Protein AF-A0A837R718-F1 (afdb_monomer)

InterPro domains:
  IPR000835 MarR-type HTH domain [PF12802] (33-82)
  IPR036388 Winged helix-like DNA-binding domain superfamily [G3DSA:1.10.10.10] (1-85)
  IPR036390 Winged helix DNA-binding domain superfamily [SSF46785] (6-83)

Secondary structure (DSSP, 8-state):
--HHHHHHHHHHHHHHHHHHHHHHHHHHHHHHTT--HHHHHHHHHHHH-SSPPPHHHHHHHTT--HHHHHHHHHHHHHTTS-----

Sequence (86 aa):
MNEDMEFFNRFSHMYLHGFKNLSDMFAEPATEHGITLDEFYILYDIAEAKGKIRLMDIAESHGVTRSAISRLIGRLLRKDYLIPRS

Mean predicted aligned error: 6.22 Å

Solvent-accessible surface area (backbone atoms only — not comparable to full-atom values): 5058 Å² total; per-residue (Å²): 132,65,68,68,57,54,51,50,50,53,49,52,49,53,52,54,51,51,52,48,54,52,53,51,62,63,24,48,68,28,46,78,72,75,37,49,48,71,51,46,53,51,50,49,54,60,71,70,39,96,60,92,78,54,64,61,60,56,11,60,77,70,74,49,51,54,69,56,45,52,53,46,51,53,50,35,42,75,67,68,76,45,78,85,85,126

Structure (mmCIF, N/CA/C/O backbone):
data_AF-A0A837R718-F1
#
_entry.id   AF-A0A837R718-F1
#
loop_
_atom_site.group_PDB
_atom_site.id
_atom_site.type_symbol
_atom_site.label_atom_id
_atom_site.label_alt_id
_atom_site.label_comp_id
_atom_site.label_asym_id
_atom_site.label_entity_id
_atom_site.label_seq_id
_atom_site.pdbx_PDB_ins_code
_atom_site.Cartn_x
_atom_site.Cartn_y
_atom_site.Cartn_z
_atom_site.occupancy
_atom_site.B_iso_or_equiv
_atom_site.auth_seq_id
_atom_site.auth_comp_id
_atom_site.auth_asym_id
_atom_site.auth_atom_id
_atom_site.pdbx_PDB_model_num
ATOM 1 N N . MET A 1 1 ? 25.557 -3.860 -36.208 1.00 61.19 1 MET A N 1
ATOM 2 C CA . MET A 1 1 ? 24.721 -3.684 -35.002 1.00 61.19 1 MET A CA 1
ATOM 3 C C . MET A 1 1 ? 25.427 -4.446 -33.892 1.00 61.19 1 MET A C 1
ATOM 5 O O . MET A 1 1 ? 25.880 -5.543 -34.175 1.00 61.19 1 MET A O 1
ATOM 9 N N . ASN A 1 2 ? 25.685 -3.831 -32.736 1.00 86.06 2 ASN A N 1
ATOM 10 C CA . ASN A 1 2 ? 26.564 -4.411 -31.713 1.00 86.06 2 ASN A CA 1
ATOM 11 C C . ASN A 1 2 ? 25.872 -5.616 -31.039 1.00 86.06 2 ASN A C 1
ATOM 13 O O . ASN A 1 2 ? 24.809 -5.428 -30.449 1.00 86.06 2 ASN A O 1
ATOM 17 N N . GLU A 1 3 ? 26.435 -6.824 -31.144 1.00 87.00 3 GLU A N 1
ATOM 18 C CA . GLU A 1 3 ? 25.877 -8.062 -30.560 1.00 87.00 3 GLU A CA 1
ATOM 19 C C . GLU A 1 3 ? 25.611 -7.926 -29.052 1.00 87.00 3 GLU A C 1
ATOM 21 O O . GLU A 1 3 ? 24.584 -8.402 -28.559 1.00 87.00 3 GLU A O 1
ATOM 26 N N . ASP A 1 4 ? 26.456 -7.174 -28.341 1.00 90.62 4 ASP A N 1
ATOM 27 C CA . ASP A 1 4 ? 26.283 -6.876 -26.915 1.00 90.62 4 ASP A CA 1
ATOM 28 C C . ASP A 1 4 ? 24.970 -6.132 -26.634 1.00 90.62 4 ASP A C 1
ATOM 30 O O . ASP A 1 4 ? 24.283 -6.386 -25.643 1.00 90.62 4 ASP A O 1
ATOM 34 N N . MET A 1 5 ? 24.585 -5.223 -27.533 1.00 92.56 5 MET A N 1
ATOM 35 C CA . MET A 1 5 ? 23.368 -4.426 -27.396 1.00 92.56 5 MET A CA 1
ATOM 36 C C . MET A 1 5 ? 22.116 -5.266 -27.668 1.00 92.56 5 MET A C 1
ATOM 38 O O . MET A 1 5 ? 21.089 -5.071 -27.018 1.00 92.56 5 MET A O 1
ATOM 42 N N . GLU A 1 6 ? 22.192 -6.241 -28.575 1.00 92.06 6 GLU A N 1
ATOM 43 C CA . GLU A 1 6 ? 21.104 -7.203 -28.761 1.00 92.06 6 GLU A CA 1
ATOM 44 C C . GLU A 1 6 ? 20.940 -8.137 -27.560 1.00 92.06 6 GLU A C 1
ATOM 46 O O . GLU A 1 6 ? 19.812 -8.410 -27.144 1.00 92.06 6 GLU A O 1
ATOM 51 N N . PHE A 1 7 ? 22.049 -8.627 -26.998 1.00 90.88 7 PHE A N 1
ATOM 52 C CA . PHE A 1 7 ? 22.016 -9.466 -25.805 1.00 90.88 7 PHE A CA 1
ATOM 53 C C . PHE A 1 7 ? 21.418 -8.711 -24.616 1.00 90.88 7 PHE A C 1
ATOM 55 O O . PHE A 1 7 ? 20.493 -9.217 -23.979 1.00 90.88 7 PHE A O 1
ATOM 62 N N . PHE A 1 8 ? 21.876 -7.479 -24.374 1.00 92.06 8 PHE A N 1
ATOM 63 C CA . PHE A 1 8 ? 21.328 -6.613 -23.335 1.00 92.06 8 PHE A CA 1
ATOM 64 C C . PHE A 1 8 ? 19.821 -6.403 -23.516 1.00 92.06 8 PHE A C 1
ATOM 66 O O . PHE A 1 8 ? 19.059 -6.638 -22.584 1.00 92.06 8 PHE A O 1
ATOM 73 N N . ASN A 1 9 ? 19.366 -6.063 -24.725 1.00 91.81 9 ASN A N 1
ATOM 74 C CA . ASN A 1 9 ? 17.943 -5.857 -24.993 1.00 91.81 9 ASN A CA 1
ATOM 75 C C . ASN A 1 9 ? 17.107 -7.124 -24.759 1.00 91.81 9 ASN A C 1
ATOM 77 O O . ASN A 1 9 ? 16.037 -7.042 -24.155 1.00 91.81 9 ASN A O 1
ATOM 81 N N . ARG A 1 10 ? 17.586 -8.300 -25.189 1.00 90.19 10 ARG A N 1
ATOM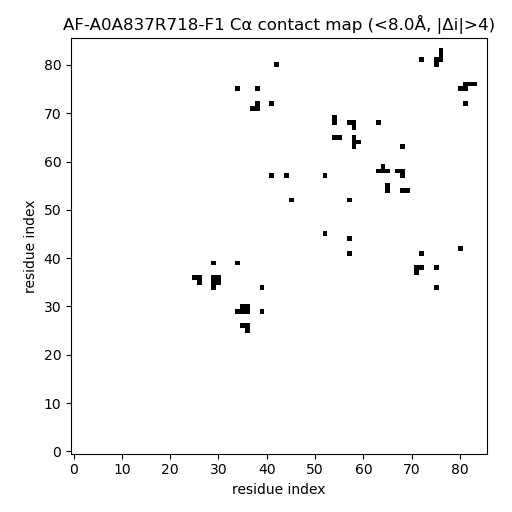 82 C CA . ARG A 1 10 ? 16.898 -9.581 -24.939 1.00 90.19 10 ARG A CA 1
ATOM 83 C C . ARG A 1 10 ? 16.824 -9.900 -23.448 1.00 90.19 10 ARG A C 1
ATOM 85 O O . ARG A 1 10 ? 15.761 -10.288 -22.964 1.00 90.19 10 ARG A O 1
ATOM 92 N N . PHE A 1 11 ? 17.921 -9.703 -22.721 1.00 90.38 11 PHE A N 1
ATOM 93 C CA . PHE A 1 11 ? 17.960 -9.898 -21.275 1.00 90.38 11 PHE A CA 1
ATOM 94 C C . PHE A 1 11 ? 17.014 -8.933 -20.552 1.00 90.38 11 PHE A C 1
ATOM 96 O O . PHE A 1 11 ? 16.177 -9.374 -19.768 1.00 90.38 11 PHE A O 1
ATOM 103 N N . SER A 1 12 ? 17.085 -7.634 -20.853 1.00 89.25 12 SER A N 1
ATOM 104 C CA . SER A 1 12 ? 16.202 -6.621 -20.270 1.00 89.25 12 SER A CA 1
ATOM 105 C C . SER A 1 12 ? 14.737 -6.918 -20.559 1.00 89.25 12 SER A C 1
ATOM 107 O O . SER A 1 12 ? 13.908 -6.796 -19.664 1.00 89.25 12 SER A O 1
ATOM 109 N N . HIS A 1 13 ? 14.409 -7.359 -21.774 1.00 89.56 13 HIS A N 1
ATOM 110 C CA . HIS A 1 13 ? 13.049 -7.749 -22.123 1.00 89.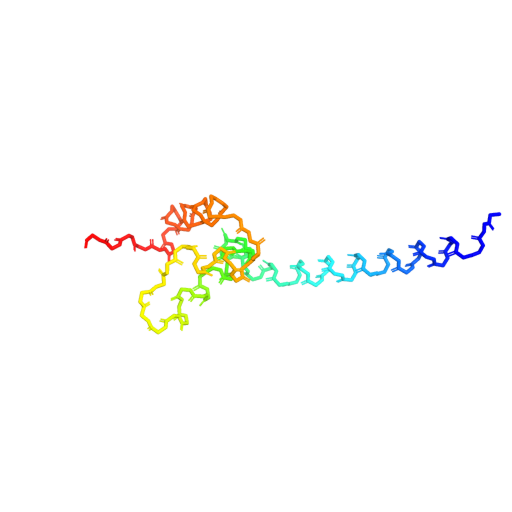56 13 HIS A CA 1
ATOM 111 C C . HIS A 1 13 ? 12.579 -8.945 -21.288 1.00 89.56 13 HIS A C 1
ATOM 113 O O . HIS A 1 13 ? 11.520 -8.873 -20.673 1.00 89.56 13 HIS A O 1
ATOM 119 N N . MET A 1 14 ? 13.381 -10.009 -21.186 1.00 88.38 14 MET A N 1
ATOM 120 C CA . MET A 1 14 ? 13.047 -11.177 -20.365 1.00 88.38 14 MET A CA 1
ATOM 121 C C . MET A 1 14 ? 12.888 -10.811 -18.884 1.00 88.38 14 MET A C 1
ATOM 123 O O . MET A 1 14 ? 11.933 -11.247 -18.247 1.00 88.38 14 MET A O 1
ATOM 127 N N . TYR A 1 15 ? 13.783 -9.980 -18.352 1.00 86.75 15 TYR A N 1
ATOM 128 C CA . TYR A 1 15 ? 13.732 -9.511 -16.971 1.00 86.75 15 TYR A CA 1
ATOM 129 C C . TYR A 1 15 ? 12.470 -8.681 -16.694 1.00 86.75 15 TYR A C 1
ATOM 131 O O . TYR A 1 15 ? 11.731 -8.976 -15.757 1.00 86.75 15 TYR A O 1
ATOM 139 N N . LEU A 1 16 ? 12.179 -7.684 -17.538 1.00 87.81 16 LEU A N 1
ATOM 140 C CA . LEU A 1 16 ? 11.012 -6.812 -17.378 1.00 87.81 16 LEU A CA 1
ATOM 141 C C . LEU A 1 16 ? 9.697 -7.577 -17.561 1.00 87.81 16 LEU A C 1
ATOM 143 O O . LEU A 1 16 ? 8.763 -7.377 -16.786 1.00 87.81 16 LEU A O 1
ATOM 147 N N . HIS A 1 17 ? 9.621 -8.474 -18.549 1.00 86.50 17 HIS A N 1
ATOM 148 C CA . HIS A 1 17 ? 8.440 -9.312 -18.756 1.00 86.50 17 HIS A CA 1
ATOM 149 C C . HIS A 1 17 ? 8.255 -10.333 -17.638 1.00 86.50 17 HIS A C 1
ATOM 151 O O . HIS A 1 17 ? 7.133 -10.520 -17.180 1.00 86.50 17 HIS A O 1
ATOM 157 N N . GLY A 1 18 ? 9.333 -10.956 -17.159 1.00 85.00 18 GLY A N 1
ATOM 158 C CA . GLY A 1 18 ? 9.279 -11.872 -16.023 1.00 85.00 18 GLY A CA 1
ATOM 159 C C . GLY A 1 18 ? 8.764 -11.180 -14.762 1.00 85.00 18 GLY A C 1
ATOM 160 O O . GLY A 1 18 ? 7.847 -11.683 -14.118 1.00 85.00 18 GLY A O 1
ATOM 161 N N . PHE A 1 19 ? 9.290 -9.991 -14.456 1.00 84.12 19 PHE A N 1
ATOM 162 C CA . PHE A 1 19 ? 8.834 -9.198 -13.315 1.00 84.12 19 PHE A CA 1
ATOM 163 C C . PHE A 1 19 ? 7.371 -8.763 -13.458 1.00 84.12 19 PHE A C 1
ATOM 165 O O . PHE A 1 19 ? 6.598 -8.882 -12.510 1.00 84.12 19 PHE A O 1
ATOM 172 N N . LYS A 1 20 ? 6.967 -8.305 -14.648 1.00 81.38 20 LYS A N 1
ATOM 173 C CA . LYS A 1 20 ? 5.581 -7.911 -14.912 1.00 81.38 20 LYS A CA 1
ATOM 174 C C . LYS A 1 20 ? 4.617 -9.085 -14.747 1.00 81.38 20 LYS A C 1
ATOM 176 O O . LYS A 1 20 ? 3.643 -8.951 -14.020 1.00 81.38 20 LYS A O 1
ATOM 181 N N . ASN A 1 21 ? 4.923 -10.234 -15.348 1.00 84.00 21 ASN A N 1
ATOM 182 C CA . ASN A 1 21 ? 4.088 -11.430 -15.234 1.00 84.00 21 ASN A CA 1
ATOM 183 C C . ASN A 1 21 ? 3.935 -11.862 -13.771 1.00 84.00 21 ASN A C 1
ATOM 185 O O . ASN A 1 21 ? 2.842 -12.210 -13.343 1.00 84.00 21 ASN A O 1
ATOM 189 N N . LEU A 1 22 ? 5.017 -11.795 -12.991 1.00 84.06 22 LEU A N 1
ATOM 190 C CA . LEU A 1 22 ? 4.974 -12.102 -11.566 1.00 84.06 22 LEU A CA 1
ATOM 191 C C . LEU A 1 22 ? 4.090 -11.107 -10.793 1.00 84.06 22 LEU A C 1
ATOM 193 O O . LEU A 1 22 ? 3.287 -11.517 -9.960 1.00 84.06 22 LEU A O 1
ATOM 197 N N . SER A 1 23 ? 4.205 -9.809 -11.087 1.00 81.56 23 SER A N 1
ATOM 198 C CA . SER A 1 23 ? 3.348 -8.782 -10.485 1.00 81.56 23 SER A CA 1
ATOM 199 C C . SER A 1 23 ? 1.876 -8.982 -10.841 1.00 81.56 23 SER A C 1
ATOM 201 O O . SER A 1 23 ? 1.023 -8.804 -9.975 1.00 81.56 23 SER A O 1
ATOM 203 N N . ASP A 1 24 ? 1.577 -9.349 -12.088 1.00 85.00 24 ASP A N 1
ATOM 204 C CA . ASP A 1 24 ? 0.211 -9.597 -12.552 1.00 85.00 24 ASP A CA 1
ATOM 205 C C . ASP A 1 24 ? -0.381 -10.826 -11.836 1.00 85.00 24 ASP A C 1
ATOM 207 O O . ASP A 1 24 ? -1.505 -10.765 -11.342 1.00 85.00 24 ASP A O 1
ATOM 211 N N . MET A 1 25 ? 0.408 -11.896 -11.670 1.00 85.62 25 MET A N 1
ATOM 212 C CA . MET A 1 25 ? 0.006 -13.087 -10.909 1.00 85.62 25 MET A CA 1
ATOM 213 C C . MET A 1 25 ? -0.311 -12.775 -9.440 1.00 85.62 25 MET A C 1
ATOM 215 O O . MET A 1 25 ? -1.301 -13.265 -8.905 1.00 85.62 25 MET A O 1
ATOM 219 N N . PHE A 1 26 ? 0.503 -11.958 -8.765 1.00 82.50 26 PHE A N 1
ATOM 220 C CA . PHE A 1 26 ? 0.218 -11.569 -7.379 1.00 82.50 26 PHE A CA 1
ATOM 221 C C . PHE A 1 26 ? -0.964 -10.599 -7.264 1.00 82.50 26 PHE A C 1
ATOM 223 O O . PHE A 1 26 ? -1.640 -10.573 -6.236 1.00 82.50 26 PHE A O 1
ATOM 230 N N . ALA A 1 27 ? -1.223 -9.802 -8.301 1.00 86.44 27 ALA A N 1
ATOM 231 C CA . ALA A 1 27 ? -2.334 -8.861 -8.330 1.00 86.44 27 ALA A CA 1
ATOM 232 C C . ALA A 1 27 ? -3.687 -9.527 -8.618 1.00 86.44 27 ALA A C 1
ATOM 234 O O . ALA A 1 27 ? -4.713 -8.956 -8.247 1.00 86.44 27 ALA A O 1
ATOM 235 N N . GLU A 1 28 ? -3.714 -10.695 -9.263 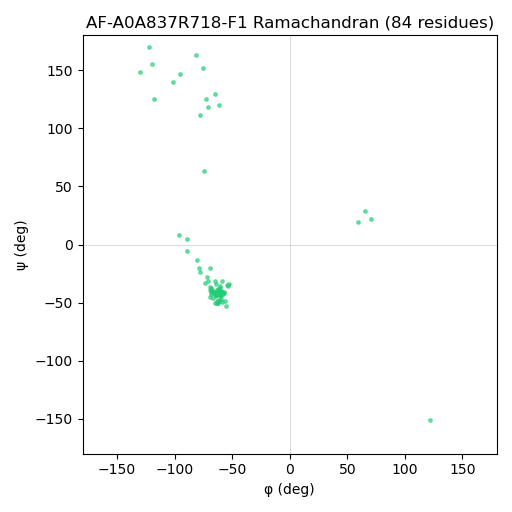1.00 87.06 28 GLU A N 1
ATOM 236 C CA . GLU A 1 28 ? -4.948 -11.384 -9.659 1.00 87.06 28 GLU A CA 1
ATOM 237 C C . GLU A 1 28 ? -5.902 -11.623 -8.468 1.00 87.06 28 GLU A C 1
ATOM 239 O O . GLU A 1 28 ? -7.017 -11.095 -8.516 1.00 87.06 28 GLU A O 1
ATOM 244 N N . PRO A 1 29 ? -5.482 -12.231 -7.337 1.00 84.62 29 PRO A N 1
ATOM 245 C CA . PRO A 1 29 ? -6.370 -12.411 -6.184 1.00 84.62 29 PRO A CA 1
ATOM 246 C C . PRO A 1 29 ? -6.840 -11.082 -5.579 1.00 84.62 29 PRO A C 1
ATOM 248 O O . PRO A 1 29 ? -7.994 -10.929 -5.188 1.00 84.62 29 PRO A O 1
ATOM 251 N N . ALA A 1 30 ? -5.959 -10.079 -5.519 1.00 86.69 30 ALA A N 1
ATOM 252 C CA . ALA A 1 30 ? -6.309 -8.754 -5.006 1.00 86.69 30 ALA A CA 1
ATOM 253 C C . ALA A 1 30 ? -7.388 -8.088 -5.885 1.00 86.69 30 ALA A C 1
ATOM 255 O O . ALA A 1 30 ? -8.332 -7.472 -5.379 1.00 86.69 30 ALA A O 1
ATOM 256 N N . THR A 1 31 ? -7.281 -8.276 -7.201 1.00 88.62 31 THR A N 1
ATOM 257 C CA . THR A 1 31 ? -8.200 -7.724 -8.198 1.00 88.62 31 THR A CA 1
ATOM 258 C C . THR A 1 31 ? -9.585 -8.360 -8.102 1.00 88.62 31 THR A C 1
ATOM 260 O O . THR A 1 31 ? -10.576 -7.636 -8.207 1.00 88.62 31 THR A O 1
ATOM 263 N N . GLU A 1 32 ? -9.682 -9.664 -7.816 1.00 91.00 32 GLU A N 1
ATOM 264 C CA . GLU A 1 32 ? -10.963 -10.343 -7.537 1.00 91.00 32 GLU A CA 1
ATOM 265 C C . GLU A 1 32 ? -11.703 -9.723 -6.341 1.00 91.00 32 GLU A C 1
ATOM 267 O O . GLU A 1 32 ? -12.931 -9.640 -6.323 1.00 91.00 32 GLU A O 1
ATOM 272 N N . HIS A 1 33 ? -10.950 -9.203 -5.371 1.00 90.75 33 HIS A N 1
ATOM 273 C CA . HIS A 1 33 ? -11.462 -8.481 -4.209 1.00 90.75 33 HIS A CA 1
ATOM 274 C C . HIS A 1 33 ? -11.615 -6.963 -4.443 1.00 90.75 33 HIS A C 1
ATOM 276 O O . HIS A 1 33 ? -11.970 -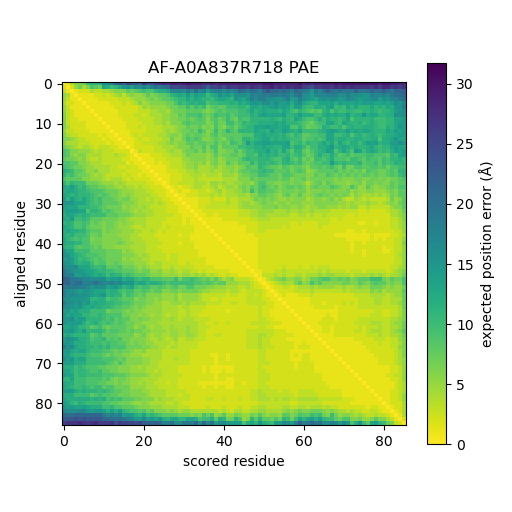6.206 -3.533 1.00 90.75 33 HIS A O 1
ATOM 282 N N . GLY A 1 34 ? -11.379 -6.482 -5.666 1.00 92.44 34 GLY A N 1
ATOM 283 C CA . GLY A 1 34 ? -11.526 -5.074 -6.031 1.00 92.44 34 GLY A CA 1
ATOM 284 C C . GLY A 1 34 ? -10.466 -4.155 -5.418 1.00 92.44 34 GLY A C 1
ATOM 285 O O . GLY A 1 34 ? -10.695 -2.946 -5.303 1.00 92.44 34 GLY A O 1
ATOM 286 N N . ILE A 1 35 ? -9.312 -4.691 -5.012 1.00 94.00 35 ILE A N 1
ATOM 287 C CA . ILE A 1 35 ? -8.177 -3.940 -4.460 1.00 94.00 35 ILE A CA 1
ATOM 288 C C . ILE A 1 35 ? -6.918 -4.128 -5.310 1.00 94.00 35 ILE A C 1
ATOM 290 O O . ILE A 1 35 ? -6.782 -5.094 -6.051 1.00 94.00 35 ILE A O 1
ATOM 294 N N . THR A 1 36 ? -5.993 -3.172 -5.253 1.00 92.94 36 THR A N 1
ATOM 295 C CA . THR A 1 36 ? -4.692 -3.314 -5.928 1.00 92.94 36 THR A CA 1
ATOM 296 C C . THR A 1 36 ? -3.730 -4.148 -5.084 1.00 92.94 36 THR A C 1
ATOM 298 O O . THR A 1 36 ? -3.905 -4.265 -3.873 1.00 92.94 36 THR A O 1
ATOM 301 N N . LEU A 1 37 ? -2.657 -4.661 -5.690 1.00 90.19 37 LEU A N 1
ATOM 302 C CA . LEU A 1 37 ? -1.609 -5.373 -4.951 1.00 90.19 37 LEU A CA 1
ATOM 303 C C . LEU A 1 37 ? -0.990 -4.507 -3.830 1.00 90.19 37 LEU A C 1
ATOM 305 O O . LEU A 1 37 ? -0.836 -4.971 -2.705 1.00 90.19 37 LEU A O 1
ATOM 309 N N . ASP A 1 38 ? -0.749 -3.218 -4.091 1.00 91.56 38 ASP A N 1
ATOM 310 C CA . ASP A 1 38 ? -0.281 -2.273 -3.060 1.00 91.56 38 ASP A CA 1
ATOM 311 C C . ASP A 1 38 ? -1.278 -2.111 -1.899 1.00 91.56 38 ASP A C 1
ATOM 313 O O . ASP A 1 38 ? -0.892 -1.983 -0.739 1.00 91.56 38 ASP A O 1
ATOM 317 N N . GLU A 1 39 ? -2.581 -2.101 -2.199 1.00 94.19 39 GLU A N 1
ATOM 318 C CA . GLU A 1 39 ? -3.631 -2.022 -1.181 1.00 94.19 39 GLU A CA 1
ATOM 319 C C . GLU A 1 39 ? -3.666 -3.300 -0.340 1.00 94.19 39 GLU A C 1
ATOM 321 O O . GLU A 1 39 ? -3.804 -3.219 0.879 1.00 94.19 39 GLU A O 1
ATOM 326 N N . PHE A 1 40 ? -3.477 -4.461 -0.972 1.00 93.62 40 PHE A N 1
ATOM 327 C CA . PHE A 1 40 ? -3.373 -5.746 -0.291 1.00 93.62 40 PHE A CA 1
ATOM 328 C C . PHE A 1 40 ? -2.184 -5.793 0.675 1.00 93.62 40 PHE A C 1
ATOM 330 O O . PHE A 1 40 ? -2.371 -6.137 1.840 1.00 93.62 40 PHE A O 1
ATOM 337 N N . TYR A 1 41 ? -0.982 -5.396 0.247 1.00 92.06 41 TYR A N 1
ATOM 338 C CA . TYR A 1 41 ? 0.179 -5.415 1.141 1.00 92.06 41 TYR A CA 1
ATOM 339 C C . TYR A 1 41 ? 0.026 -4.458 2.329 1.00 92.06 41 TYR A C 1
ATOM 341 O O . TYR A 1 41 ? 0.437 -4.784 3.438 1.00 92.06 41 TYR A O 1
ATOM 349 N N . ILE A 1 42 ? -0.634 -3.312 2.141 1.00 93.69 42 ILE A N 1
ATOM 350 C CA . ILE A 1 42 ? -0.957 -2.415 3.258 1.00 93.69 42 ILE A CA 1
ATOM 351 C C . ILE A 1 42 ? -1.942 -3.071 4.234 1.00 93.69 42 ILE A C 1
ATOM 353 O O . ILE A 1 42 ? -1.782 -2.928 5.446 1.00 93.69 42 ILE A O 1
ATOM 357 N N . LEU A 1 43 ? -2.958 -3.787 3.738 1.00 93.19 43 LEU A N 1
ATOM 358 C CA . LEU A 1 43 ? -3.872 -4.540 4.603 1.00 93.19 43 LEU A CA 1
ATOM 359 C C . LEU A 1 4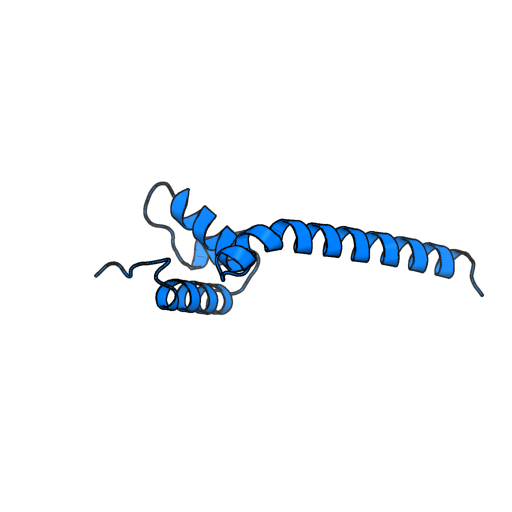3 ? -3.138 -5.636 5.378 1.00 93.19 43 LEU A C 1
ATOM 361 O O . LEU A 1 43 ? -3.385 -5.788 6.572 1.00 93.19 43 LEU A O 1
ATOM 365 N N . TYR A 1 44 ? -2.225 -6.350 4.720 1.00 92.44 44 TYR A N 1
ATOM 366 C CA . TYR A 1 44 ? -1.384 -7.365 5.348 1.00 92.44 44 TYR A CA 1
ATOM 367 C C . TYR A 1 44 ? -0.541 -6.773 6.488 1.00 92.44 44 TYR A C 1
ATOM 369 O O . TYR A 1 44 ? -0.601 -7.271 7.609 1.00 92.44 44 TYR A O 1
ATOM 377 N N . ASP A 1 45 ? 0.149 -5.653 6.253 1.00 92.56 45 ASP A N 1
ATOM 378 C CA . ASP A 1 45 ? 0.951 -4.979 7.283 1.00 92.56 45 ASP A CA 1
ATOM 379 C C . ASP A 1 45 ? 0.111 -4.533 8.486 1.00 92.56 45 ASP A C 1
ATOM 381 O O . ASP A 1 45 ? 0.542 -4.640 9.635 1.00 92.56 45 ASP A O 1
ATOM 385 N N . ILE A 1 46 ? -1.100 -4.026 8.236 1.00 91.38 46 ILE A N 1
ATOM 386 C CA . ILE A 1 46 ? -2.025 -3.612 9.297 1.00 91.38 46 ILE A CA 1
ATOM 387 C C . ILE A 1 46 ? -2.525 -4.824 10.092 1.00 91.38 46 ILE A C 1
ATOM 389 O O . ILE A 1 46 ? -2.646 -4.727 11.313 1.00 91.38 46 ILE A O 1
ATOM 393 N N . ALA A 1 47 ? -2.815 -5.943 9.425 1.00 91.38 47 ALA A N 1
ATOM 394 C CA . ALA A 1 47 ? -3.299 -7.166 10.061 1.00 91.38 47 ALA A CA 1
ATOM 395 C C . ALA A 1 47 ? -2.218 -7.849 10.919 1.00 91.38 47 ALA A C 1
ATOM 397 O O . ALA A 1 47 ? -2.514 -8.310 12.021 1.00 91.38 47 ALA A O 1
ATOM 398 N N . GLU A 1 48 ? -0.969 -7.860 10.449 1.00 92.94 48 GLU A N 1
ATOM 399 C CA . GLU A 1 48 ? 0.177 -8.457 11.150 1.00 92.94 48 GLU A CA 1
ATOM 400 C C . GLU A 1 48 ? 0.761 -7.553 12.249 1.00 92.94 48 GLU A C 1
ATOM 402 O O . GLU A 1 48 ? 1.554 -7.995 13.093 1.00 92.94 48 GLU A O 1
ATOM 407 N N . ALA A 1 49 ? 0.382 -6.272 12.280 1.00 89.75 49 ALA A N 1
ATOM 408 C CA . ALA A 1 49 ? 0.867 -5.338 13.281 1.00 89.75 49 ALA A CA 1
ATOM 409 C C . ALA A 1 49 ? 0.471 -5.784 14.700 1.00 89.75 49 ALA A C 1
ATOM 411 O O . ALA A 1 49 ? -0.702 -5.825 15.077 1.00 89.75 49 ALA A O 1
ATOM 412 N N . LYS A 1 50 ? 1.474 -6.023 15.555 1.00 83.81 50 LYS A N 1
ATOM 413 C CA . LYS A 1 50 ? 1.291 -6.266 16.997 1.00 83.81 50 LYS A CA 1
ATOM 414 C C . LYS A 1 50 ? 0.957 -4.961 17.732 1.00 83.81 50 LYS A C 1
ATOM 416 O O . LYS A 1 50 ? 1.725 -4.490 18.568 1.00 83.81 50 LYS A O 1
ATOM 421 N N . GLY A 1 51 ? -0.179 -4.348 17.401 1.00 83.00 51 GLY A N 1
ATOM 422 C CA . GLY A 1 51 ? -0.671 -3.112 18.005 1.00 83.00 51 GLY A CA 1
ATOM 423 C C . GLY A 1 51 ? -0.895 -1.985 16.998 1.00 83.00 51 GLY A C 1
ATOM 424 O O . GLY A 1 51 ? -1.240 -2.206 15.844 1.00 83.00 51 GLY A O 1
ATOM 425 N N . LYS A 1 52 ? -0.759 -0.736 17.458 1.00 83.81 52 LYS A N 1
ATOM 426 C CA . LYS A 1 52 ? -0.961 0.438 16.598 1.00 83.81 52 LYS A CA 1
ATOM 427 C C . LYS A 1 52 ? 0.217 0.580 15.634 1.00 83.81 52 LYS A C 1
ATOM 429 O O . LYS A 1 52 ? 1.348 0.718 16.085 1.00 83.81 52 LYS A O 1
ATOM 434 N N . ILE A 1 53 ? -0.073 0.646 14.341 1.00 87.56 53 ILE A N 1
ATOM 435 C CA . ILE A 1 53 ? 0.897 0.973 13.293 1.00 87.56 53 ILE A CA 1
ATOM 436 C C . ILE A 1 53 ? 0.736 2.436 12.865 1.00 87.56 53 ILE A C 1
ATOM 438 O O . ILE A 1 53 ? -0.387 2.947 12.792 1.00 87.56 53 ILE A O 1
ATOM 442 N N . ARG A 1 54 ? 1.840 3.153 12.615 1.00 89.44 54 ARG A N 1
ATOM 443 C CA . ARG A 1 54 ? 1.779 4.534 12.112 1.00 89.44 54 ARG A CA 1
ATOM 444 C C . ARG A 1 54 ? 1.909 4.532 10.594 1.00 89.44 54 ARG A C 1
ATOM 446 O O . ARG A 1 54 ? 2.691 3.785 10.024 1.00 89.44 54 ARG A O 1
ATOM 453 N N . LEU A 1 55 ? 1.226 5.475 9.946 1.00 89.62 55 LEU A N 1
ATOM 454 C CA . LEU A 1 55 ? 1.319 5.705 8.495 1.00 89.62 55 LEU A CA 1
ATOM 455 C C . LEU A 1 55 ? 2.760 5.887 7.992 1.00 89.62 55 LEU A C 1
ATOM 457 O O . LEU A 1 55 ? 3.059 5.520 6.863 1.00 89.62 55 LEU A O 1
ATOM 461 N N . MET A 1 56 ? 3.626 6.498 8.806 1.00 91.25 56 MET A N 1
ATOM 462 C CA . MET A 1 56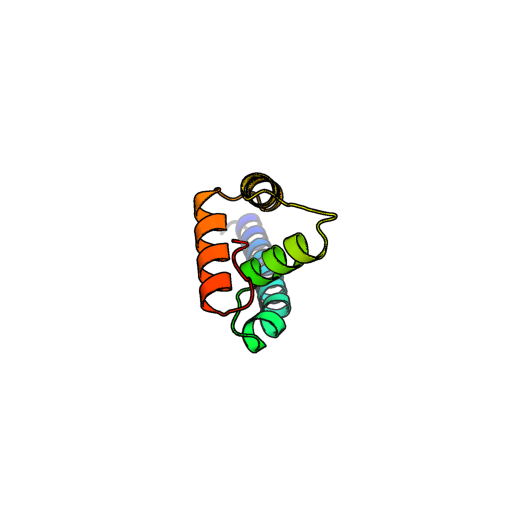 ? 5.036 6.703 8.460 1.00 91.25 56 MET A CA 1
ATOM 463 C C . MET A 1 56 ? 5.823 5.393 8.439 1.00 91.25 56 MET A C 1
ATOM 465 O O . MET A 1 56 ? 6.662 5.236 7.565 1.00 91.25 56 MET A O 1
ATOM 469 N N . ASP A 1 57 ? 5.513 4.461 9.344 1.00 91.62 57 ASP A N 1
ATOM 470 C CA . ASP A 1 57 ? 6.204 3.171 9.418 1.00 91.62 57 ASP A CA 1
ATOM 471 C C . ASP A 1 57 ? 5.876 2.328 8.169 1.00 91.62 57 ASP A C 1
ATOM 473 O O . ASP A 1 57 ? 6.766 1.742 7.564 1.00 91.62 57 ASP A O 1
ATOM 477 N N . ILE A 1 58 ? 4.612 2.367 7.718 1.00 93.00 58 ILE A N 1
ATOM 478 C CA . ILE A 1 58 ? 4.171 1.731 6.460 1.00 93.00 58 ILE A CA 1
ATOM 479 C C . ILE A 1 58 ? 4.822 2.412 5.245 1.00 93.00 58 ILE A C 1
ATOM 481 O O . ILE A 1 58 ? 5.227 1.763 4.290 1.00 93.00 58 ILE A O 1
ATOM 485 N N . ALA A 1 59 ? 4.929 3.743 5.247 1.00 93.88 59 ALA A N 1
ATOM 486 C CA . ALA A 1 59 ? 5.545 4.460 4.130 1.00 93.88 59 ALA A CA 1
ATOM 487 C C . ALA A 1 59 ? 7.024 4.085 3.954 1.00 93.88 59 ALA A C 1
ATOM 489 O O . ALA A 1 59 ? 7.476 3.884 2.827 1.00 93.88 59 ALA A O 1
ATOM 490 N N . GLU A 1 60 ? 7.751 3.962 5.065 1.00 93.19 60 GLU A N 1
ATOM 491 C CA . GLU A 1 60 ? 9.158 3.571 5.076 1.00 93.19 60 GLU A CA 1
ATOM 492 C C . GLU A 1 60 ? 9.358 2.126 4.599 1.00 93.19 60 GLU A C 1
ATOM 494 O O . GLU A 1 60 ? 10.198 1.903 3.728 1.00 93.19 60 GLU A O 1
ATOM 499 N N . SER A 1 61 ? 8.554 1.164 5.075 1.00 90.75 61 SER A N 1
ATOM 500 C CA . SER A 1 61 ? 8.686 -0.243 4.660 1.00 90.75 61 SER A CA 1
ATOM 501 C C . SER A 1 61 ? 8.378 -0.475 3.177 1.00 90.75 61 SER A C 1
ATOM 503 O O . SER A 1 61 ? 8.992 -1.337 2.552 1.00 90.75 61 SER A O 1
ATOM 505 N N . HIS A 1 62 ? 7.478 0.320 2.594 1.00 91.31 62 HIS A N 1
ATOM 506 C CA . HIS A 1 62 ? 7.114 0.248 1.173 1.00 91.31 62 HIS A CA 1
ATOM 507 C C . HIS A 1 62 ? 7.987 1.126 0.266 1.00 91.31 62 HIS A C 1
ATOM 509 O O . HIS A 1 62 ? 7.825 1.097 -0.952 1.00 91.31 62 HIS A O 1
ATOM 515 N N . GLY A 1 63 ? 8.895 1.937 0.823 1.00 92.81 63 GLY A N 1
ATOM 516 C CA . GLY A 1 63 ? 9.744 2.841 0.039 1.00 92.81 63 GLY A CA 1
ATOM 517 C C . GLY A 1 63 ? 8.966 3.946 -0.689 1.00 92.81 63 GLY A C 1
ATOM 518 O O . GLY A 1 63 ? 9.386 4.418 -1.747 1.00 92.81 63 GLY A O 1
ATOM 519 N N . VAL A 1 64 ? 7.822 4.366 -0.143 1.00 93.31 64 VAL A N 1
ATOM 520 C CA . VAL A 1 64 ? 6.927 5.363 -0.748 1.00 93.31 64 VAL A CA 1
ATOM 521 C C . VAL A 1 64 ? 6.703 6.560 0.172 1.00 93.31 64 VAL A C 1
ATOM 523 O O . VAL A 1 64 ? 7.067 6.588 1.343 1.00 93.31 64 VAL A O 1
ATOM 526 N N . THR A 1 65 ? 6.073 7.606 -0.359 1.00 96.00 65 THR A N 1
ATOM 527 C CA . THR A 1 65 ? 5.766 8.799 0.435 1.00 96.00 65 THR A CA 1
ATOM 528 C C . THR A 1 65 ? 4.587 8.566 1.382 1.00 96.00 65 THR A C 1
ATOM 530 O O . THR A 1 65 ? 3.629 7.856 1.066 1.00 96.00 65 THR A O 1
ATOM 533 N N . ARG A 1 66 ? 4.570 9.286 2.512 1.00 94.88 66 ARG A N 1
AT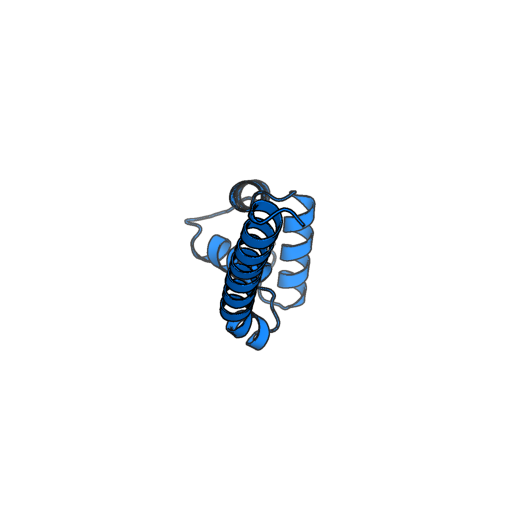OM 534 C CA . ARG A 1 66 ? 3.412 9.314 3.424 1.00 94.88 66 ARG A CA 1
ATOM 535 C C . ARG A 1 66 ? 2.109 9.696 2.709 1.00 94.88 66 ARG A C 1
ATOM 537 O O . ARG A 1 66 ? 1.044 9.194 3.059 1.00 94.88 66 ARG A O 1
ATOM 544 N N . SER A 1 67 ? 2.166 10.590 1.717 1.00 95.88 67 SER A N 1
ATOM 545 C CA . SER A 1 67 ? 0.985 11.001 0.946 1.00 95.88 67 SER A CA 1
ATOM 546 C C . SER A 1 67 ? 0.474 9.891 0.019 1.00 95.88 67 SER A C 1
ATOM 548 O O . SER A 1 67 ? -0.738 9.785 -0.174 1.00 95.88 67 SER A O 1
ATOM 550 N N . ALA A 1 68 ? 1.356 9.032 -0.504 1.00 94.62 68 ALA A N 1
ATOM 551 C CA . ALA A 1 68 ? 0.967 7.832 -1.242 1.00 94.62 68 ALA A CA 1
ATOM 552 C C . ALA A 1 68 ? 0.231 6.832 -0.336 1.00 94.62 68 ALA A C 1
ATOM 554 O O . ALA 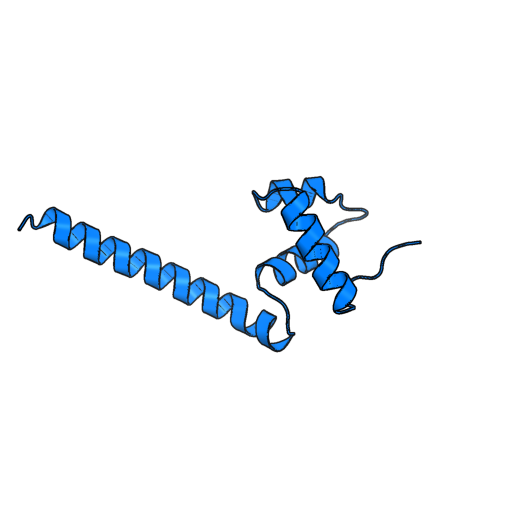A 1 68 ? -0.894 6.454 -0.668 1.00 94.62 68 ALA A O 1
ATOM 555 N N . ILE A 1 69 ? 0.790 6.508 0.839 1.00 95.81 69 ILE A N 1
ATOM 556 C CA . ILE A 1 69 ? 0.121 5.639 1.824 1.00 95.81 69 ILE A CA 1
ATOM 557 C C . ILE A 1 69 ? -1.216 6.234 2.270 1.00 95.81 69 ILE A C 1
ATOM 559 O O . ILE A 1 69 ? -2.224 5.540 2.282 1.00 95.81 69 ILE A O 1
ATOM 563 N N . SER A 1 70 ? -1.274 7.535 2.565 1.00 95.00 70 SER A N 1
ATOM 564 C CA . SER A 1 70 ? -2.529 8.202 2.943 1.00 95.00 70 SER A CA 1
ATOM 565 C C . SER A 1 70 ? -3.617 8.044 1.871 1.00 95.00 70 SER A C 1
ATOM 567 O O . SER A 1 70 ? -4.772 7.747 2.179 1.00 95.00 70 SER A O 1
ATOM 569 N N . ARG A 1 71 ? -3.251 8.170 0.588 1.00 95.75 71 ARG A N 1
ATOM 570 C CA . ARG A 1 71 ? -4.178 7.956 -0.531 1.00 95.75 71 ARG A CA 1
ATOM 571 C C . ARG A 1 71 ? -4.664 6.504 -0.608 1.00 95.75 71 ARG A C 1
ATOM 573 O O . ARG A 1 71 ? -5.853 6.298 -0.852 1.00 95.75 71 ARG A O 1
ATOM 580 N N . LEU A 1 72 ? -3.767 5.536 -0.415 1.00 95.25 72 LEU A N 1
ATOM 581 C CA . LEU A 1 72 ? -4.069 4.100 -0.392 1.00 95.25 72 LEU A CA 1
ATOM 582 C C . LEU A 1 72 ? -5.027 3.749 0.757 1.00 95.25 72 LEU A C 1
ATOM 584 O O . LEU A 1 72 ? -6.099 3.201 0.514 1.00 95.25 72 LEU A O 1
ATOM 588 N N . ILE A 1 73 ? -4.718 4.185 1.980 1.00 94.62 73 ILE A N 1
ATOM 589 C CA . ILE A 1 73 ? -5.588 4.029 3.156 1.00 94.62 73 ILE A CA 1
ATOM 590 C C . ILE A 1 73 ? -6.956 4.672 2.920 1.00 94.62 73 ILE A C 1
ATOM 592 O O . ILE A 1 73 ? -7.984 4.070 3.209 1.00 94.62 73 ILE A O 1
ATOM 596 N N . GLY A 1 74 ? -6.997 5.869 2.328 1.00 95.19 74 GLY A N 1
ATOM 597 C CA . GLY A 1 74 ? -8.253 6.529 1.977 1.00 95.19 74 GLY A CA 1
ATOM 598 C C . GLY A 1 74 ? -9.107 5.730 0.986 1.00 95.19 74 GLY A C 1
ATOM 599 O O . GLY A 1 74 ? -10.331 5.761 1.085 1.00 95.19 74 GLY A O 1
ATOM 600 N N . ARG A 1 75 ? -8.494 5.018 0.030 1.00 95.69 75 ARG A N 1
ATOM 601 C CA . ARG A 1 75 ? -9.219 4.107 -0.870 1.00 95.69 75 ARG A CA 1
ATOM 602 C C . ARG A 1 75 ? -9.742 2.886 -0.123 1.00 95.69 75 ARG A C 1
ATOM 604 O O . ARG A 1 75 ? -10.907 2.561 -0.301 1.00 95.69 75 ARG A O 1
ATOM 611 N N . LEU A 1 76 ? -8.925 2.2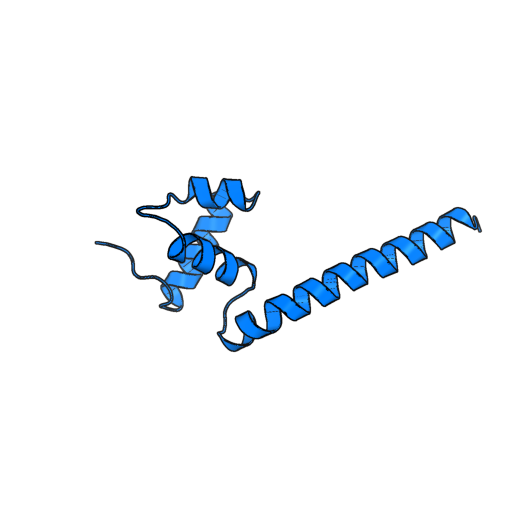74 0.731 1.00 95.38 76 LEU A N 1
ATOM 612 C CA . LEU A 1 76 ? -9.316 1.123 1.549 1.00 95.38 76 LEU A CA 1
ATOM 613 C C . LEU A 1 76 ? -10.474 1.444 2.508 1.00 95.38 76 LEU A C 1
ATOM 615 O O . LEU A 1 76 ? -11.407 0.657 2.607 1.00 95.38 76 LEU A O 1
ATOM 619 N N . LEU A 1 77 ? -10.466 2.626 3.134 1.00 94.75 77 LEU A N 1
ATOM 620 C CA . LEU A 1 77 ? -11.581 3.127 3.950 1.00 94.75 77 LEU A CA 1
ATOM 621 C C . LEU A 1 77 ? -12.872 3.276 3.131 1.00 94.75 77 LEU A C 1
ATOM 623 O O . LEU A 1 77 ? -13.936 2.898 3.595 1.00 94.75 77 LEU A O 1
ATOM 627 N N . ARG A 1 78 ? -12.793 3.805 1.900 1.00 95.31 78 ARG A N 1
ATOM 628 C CA . ARG A 1 78 ? -13.966 3.940 1.008 1.00 95.31 78 ARG A CA 1
ATOM 629 C C . ARG A 1 78 ? -14.504 2.609 0.487 1.00 95.31 78 ARG A C 1
ATOM 631 O O . ARG A 1 78 ? -15.625 2.575 -0.001 1.00 95.31 78 ARG A O 1
ATOM 638 N N . LYS A 1 79 ? -13.678 1.567 0.515 1.00 94.75 79 LYS A N 1
ATOM 639 C CA . LYS A 1 79 ? -14.031 0.199 0.131 1.00 94.75 79 LYS A CA 1
ATOM 640 C C . LYS A 1 79 ? -14.420 -0.656 1.349 1.00 94.75 79 LYS A C 1
ATOM 642 O O . LYS A 1 79 ? -14.518 -1.866 1.210 1.00 94.75 79 LYS A O 1
ATOM 647 N N . ASP A 1 80 ? -14.563 -0.046 2.529 1.00 94.06 80 ASP A N 1
ATOM 648 C CA . ASP A 1 80 ? -14.916 -0.700 3.797 1.00 94.06 80 ASP A CA 1
ATOM 649 C C . ASP A 1 80 ? -13.941 -1.799 4.272 1.00 94.06 80 ASP A C 1
ATOM 651 O O . ASP A 1 80 ? -14.266 -2.603 5.142 1.00 94.06 80 ASP A O 1
ATOM 655 N N . TYR A 1 81 ? -12.702 -1.804 3.765 1.00 93.62 81 TYR A N 1
ATOM 656 C CA . TYR A 1 81 ? -11.643 -2.711 4.236 1.00 93.62 81 TYR A CA 1
ATOM 657 C C . TYR A 1 81 ? -10.998 -2.254 5.546 1.00 93.62 81 TYR A C 1
ATOM 659 O O . TYR A 1 81 ? -10.347 -3.036 6.234 1.00 93.62 81 TYR A O 1
ATOM 667 N N . LEU A 1 82 ? -11.138 -0.972 5.881 1.00 90.69 82 LEU A N 1
ATOM 668 C CA . LEU A 1 82 ? -10.633 -0.378 7.111 1.00 90.69 82 LEU A CA 1
ATOM 669 C C . LEU A 1 82 ? -11.757 0.407 7.776 1.00 90.69 82 LEU A C 1
ATOM 671 O O . LEU A 1 82 ? -12.585 1.011 7.100 1.00 90.69 82 LEU A O 1
ATOM 675 N N . ILE A 1 83 ? -11.733 0.461 9.106 1.00 85.31 83 ILE A N 1
ATOM 676 C CA . ILE A 1 83 ? -12.655 1.281 9.893 1.00 85.31 83 ILE A CA 1
ATOM 677 C C . ILE A 1 83 ? -11.817 2.309 10.661 1.00 85.31 83 ILE A C 1
ATOM 679 O O . ILE A 1 83 ? -10.887 1.920 11.378 1.00 85.31 83 ILE A O 1
ATOM 683 N N . PRO A 1 84 ? -12.096 3.619 10.527 1.00 74.75 84 PRO A N 1
ATOM 684 C CA . PRO A 1 84 ? -11.402 4.623 11.310 1.00 74.75 84 PRO A CA 1
ATOM 685 C C . PRO A 1 84 ? -11.754 4.433 12.783 1.00 74.75 84 PRO A C 1
ATOM 687 O O . PRO A 1 84 ? -12.922 4.348 13.154 1.00 74.75 84 PRO A O 1
ATOM 690 N N . ARG A 1 85 ? -10.734 4.369 13.638 1.00 71.38 85 ARG A N 1
ATOM 691 C CA . ARG A 1 85 ? -10.948 4.315 15.082 1.00 71.38 85 ARG A CA 1
ATOM 692 C C . ARG A 1 85 ? -11.288 5.722 15.580 1.00 71.38 85 ARG A C 1
ATOM 694 O O . ARG A 1 85 ? -10.421 6.593 15.528 1.00 71.38 85 ARG A O 1
ATOM 701 N N . SER A 1 86 ? -12.532 5.922 16.013 1.00 60.50 86 SER A N 1
ATOM 702 C CA . SER A 1 86 ? -13.003 7.105 16.753 1.00 60.50 86 SER A CA 1
ATOM 703 C C . SER A 1 86 ? -12.481 7.122 18.184 1.00 60.50 86 SER A C 1
ATOM 705 O O . SER A 1 86 ? -12.458 6.021 18.786 1.00 60.50 86 SER A O 1
#

Nearest PDB structures (foldseek):
  3fm5-assembly3_A  TM=7.767E-01  e=1.622E-01  Rhodococcus jostii RHA1
  3fm5-assembly3_D  TM=7.963E-01  e=2.764E-01  Rhodococcus jostii RHA1
  3fm5-assembly3_B  TM=7.908E-01  e=3.609E-01  Rhodococcus jostii RHA1
  3deu-assembly1_A-2  TM=7.339E-01  e=3.609E-01  Salmonella enterica subsp. enterica serovar Typhimurium
  3qpt-assembly1_A-2  TM=7.494E-01  e=6.150E-01  Salmonella enterica subsp. enterica serovar Typhimurium

Organism: NCBI:txid1423791

Radius of gyration: 17.84 Å; Cα contacts (8 Å, |Δi|>4): 39; chains: 1; bounding box: 42×24×53 Å

Foldseek 3Di:
DDVVVVVVVVVVVCVVVVVVVVLVVQQVVVVVLVHGSLLVVVLVCVVPDPDDDDLVVSCVVVVHDSVVSVVSVVVCVVSVVDDDDD

pLDDT: mean 89.39, std 6.42, range [60.5, 96.0]